Protein AF-A0A1I5KNR8-F1 (afdb_monomer)

Solvent-accessible surface area (backbone atoms only — not comparable to full-atom values): 3752 Å² total; per-residue (Å²): 134,90,77,74,53,73,66,56,48,50,54,52,48,52,52,36,53,52,30,52,51,49,31,54,52,4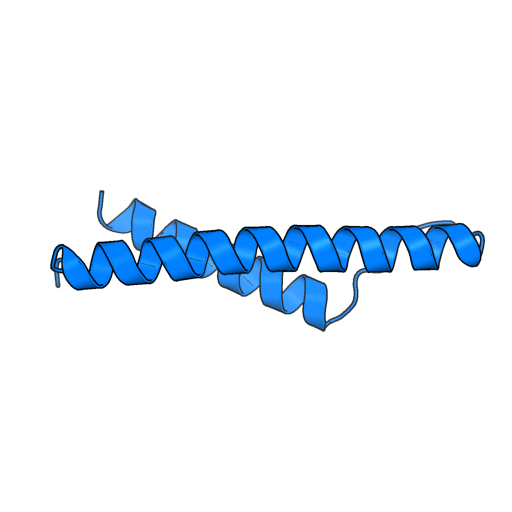4,48,53,49,31,45,50,52,23,60,77,66,68,46,97,60,69,70,74,47,76,65,38,54,49,34,45,55,50,33,53,53,45,50,53,58,56,58,79,71,110

Sequence (66 aa):
MVEFDADTRRELQKAADALAEAVRHHRAHDESNAARHLASAVRYSPLTSSLEAAAETLGRLLERKA

Radius of gyration: 15.38 Å; Cα contacts (8 Å, |Δi|>4): 38; chains: 1; bounding box: 36×17×39 Å

Foldseek 3Di:
DDADDPVRLVVLVVVLVVLVVVLVVQQVVQVVVCVVVVNPDRDRDPVSVVSVVVNVVSVCVNVVRD

Secondary structure (DSSP, 8-state):
-PPPPHHHHHHHHHHHHHHHHHHHHHHHHHHHHHHHTT-SS----HHHHHHHHHHHHHHHHHHTT-

pLDDT: mean 92.18, std 10.32, range [52.0, 98.06]

Organism: NCBI:txid455193

Nearest PDB structures (foldseek):
  1wnc-assembly2_C  TM=5.528E-01  e=3.757E+00  Severe acute respiratory syndrome-related coronavirus
  4jq5-assembly3_K  TM=5.127E-01  e=8.151E+00  Homo sapiens
  2osz-assembly2_D  TM=5.382E-01  e=9.274E+00  Rattus norvegicus

Mean predicted aligned error: 4.19 Å

Structure (mmCIF, N/CA/C/O backbone):
data_AF-A0A1I5KNR8-F1
#
_entry.id   AF-A0A1I5KNR8-F1
#
loop_
_atom_site.group_PDB
_atom_site.id
_atom_site.type_symbol
_atom_site.label_atom_id
_atom_site.label_alt_id
_atom_site.label_comp_id
_atom_site.label_asym_id
_atom_site.label_entity_id
_atom_site.label_seq_id
_atom_site.pdbx_PDB_ins_code
_atom_site.Cartn_x
_atom_site.Cartn_y
_atom_site.Cartn_z
_atom_site.occupancy
_atom_site.B_iso_or_equiv
_atom_site.auth_seq_id
_atom_site.auth_comp_id
_atom_site.auth_asym_id
_atom_site.auth_atom_id
_atom_site.pdbx_PDB_model_num
ATOM 1 N N . MET A 1 1 ? -14.786 -10.469 22.055 1.00 53.09 1 MET A N 1
ATOM 2 C CA . MET A 1 1 ? -14.309 -9.967 20.748 1.00 53.09 1 MET A CA 1
ATOM 3 C C . MET A 1 1 ? -14.449 -8.454 20.793 1.00 53.09 1 MET A C 1
ATOM 5 O O . MET A 1 1 ? -15.564 -8.006 20.980 1.00 53.09 1 MET A O 1
ATOM 9 N N . VAL A 1 2 ? -13.353 -7.686 20.760 1.00 63.69 2 VAL A N 1
ATOM 10 C CA . VAL A 1 2 ? -13.417 -6.213 20.888 1.00 63.69 2 VAL A CA 1
ATOM 11 C C . VAL A 1 2 ? -13.891 -5.626 19.558 1.00 63.69 2 VAL A C 1
ATOM 13 O O . VAL A 1 2 ? -13.290 -5.918 18.521 1.00 63.69 2 VAL A O 1
ATOM 16 N N . GLU A 1 3 ? -14.999 -4.897 19.576 1.00 75.56 3 GLU A N 1
ATOM 17 C CA . GLU A 1 3 ? -15.506 -4.112 18.451 1.00 75.56 3 GLU A CA 1
ATOM 18 C C . GLU A 1 3 ? -14.824 -2.741 18.496 1.00 75.56 3 GLU A C 1
ATOM 20 O O . GLU A 1 3 ? -14.646 -2.182 19.579 1.00 75.56 3 GLU A O 1
ATOM 25 N N . PHE A 1 4 ? -14.351 -2.245 17.353 1.00 80.69 4 PHE A N 1
ATOM 26 C CA . PHE A 1 4 ? -13.771 -0.907 17.309 1.00 80.69 4 PHE A CA 1
ATOM 27 C C . PHE A 1 4 ? -14.900 0.108 17.397 1.00 80.69 4 PHE A C 1
ATOM 29 O O . PHE A 1 4 ? -15.875 0.005 16.653 1.00 80.69 4 PHE A O 1
ATOM 36 N N . ASP A 1 5 ? -14.756 1.096 18.275 1.00 89.94 5 ASP A N 1
ATOM 37 C CA . ASP A 1 5 ? -15.642 2.250 18.235 1.00 89.94 5 ASP A CA 1
ATOM 38 C C . ASP A 1 5 ? -15.502 2.998 16.894 1.00 89.94 5 ASP A C 1
ATOM 40 O O . ASP A 1 5 ? -14.565 2.792 16.109 1.00 89.94 5 ASP A O 1
ATOM 44 N N . ALA A 1 6 ? -16.484 3.852 16.605 1.00 88.44 6 ALA A N 1
ATOM 45 C CA . ALA A 1 6 ? -16.556 4.570 15.337 1.00 88.44 6 ALA A CA 1
ATOM 46 C C . ALA A 1 6 ? -15.321 5.454 15.085 1.00 88.44 6 ALA A C 1
ATOM 48 O O . ALA A 1 6 ? -14.890 5.589 13.937 1.00 88.44 6 ALA A O 1
ATOM 49 N N . ASP A 1 7 ? -14.728 6.015 16.142 1.00 92.94 7 ASP A N 1
ATOM 50 C CA . ASP A 1 7 ? -13.518 6.829 16.043 1.00 92.94 7 ASP A CA 1
ATOM 51 C C . ASP A 1 7 ? -12.312 5.972 15.653 1.00 92.94 7 ASP A C 1
ATOM 53 O O . ASP A 1 7 ? -11.615 6.290 14.690 1.00 92.94 7 ASP A O 1
ATOM 57 N N . THR A 1 8 ? -12.118 4.835 16.316 1.00 91.38 8 THR A N 1
ATOM 58 C CA . THR A 1 8 ? -11.059 3.869 16.018 1.00 91.38 8 THR A CA 1
ATOM 59 C C . THR A 1 8 ? -11.185 3.353 14.590 1.00 91.38 8 THR A C 1
ATOM 61 O O . THR A 1 8 ? -10.198 3.320 13.855 1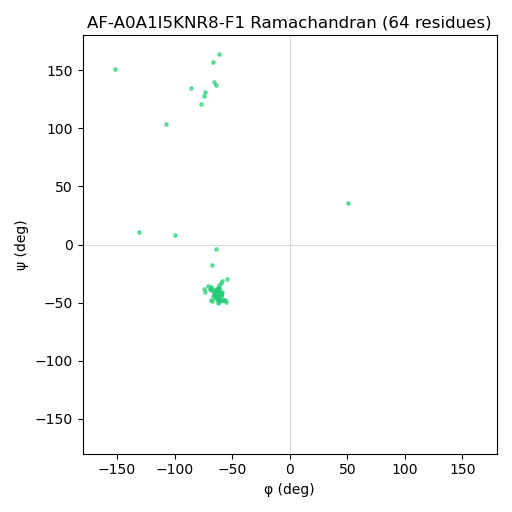.00 91.38 8 THR A O 1
ATOM 64 N N . ARG A 1 9 ? -12.400 3.008 14.146 1.00 91.31 9 ARG A N 1
ATOM 65 C CA . ARG A 1 9 ? -12.637 2.581 12.760 1.00 91.31 9 ARG A CA 1
ATOM 66 C C . ARG A 1 9 ? -12.290 3.688 11.762 1.00 91.31 9 ARG A C 1
ATOM 68 O O . ARG A 1 9 ? -11.657 3.405 10.748 1.00 91.31 9 ARG A O 1
ATOM 75 N N . ARG A 1 10 ? -12.664 4.941 12.045 1.00 93.88 10 ARG A N 1
ATOM 76 C CA . ARG A 1 10 ? -12.342 6.090 11.184 1.00 93.88 10 ARG A CA 1
ATOM 77 C C . ARG A 1 10 ? -10.835 6.315 11.084 1.00 93.88 10 ARG A C 1
ATOM 79 O O . ARG A 1 10 ? -10.333 6.533 9.986 1.00 93.88 10 ARG A O 1
ATOM 86 N N . GLU A 1 11 ? -10.113 6.270 12.199 1.00 95.44 11 GLU A N 1
ATOM 87 C CA . GLU A 1 11 ? -8.658 6.463 12.183 1.00 95.44 11 GLU A CA 1
ATOM 88 C C . GLU A 1 11 ? -7.932 5.300 11.489 1.00 95.44 11 GLU A C 1
ATOM 90 O O . GLU A 1 11 ? -6.994 5.536 10.728 1.00 95.44 11 GLU A O 1
ATOM 95 N N . LEU A 1 12 ? -8.410 4.060 11.646 1.00 93.25 12 LEU A N 1
ATOM 96 C CA . LEU A 1 12 ? -7.902 2.914 10.885 1.00 93.25 12 LEU A CA 1
ATOM 97 C C . LEU A 1 12 ? -8.149 3.061 9.380 1.00 93.25 12 LEU A C 1
ATOM 99 O O . LEU A 1 12 ? -7.258 2.747 8.595 1.00 93.25 12 LEU A O 1
ATOM 103 N N . GLN A 1 13 ? -9.315 3.573 8.972 1.00 94.62 13 GLN A N 1
ATOM 104 C CA . GLN A 1 13 ? -9.597 3.838 7.561 1.00 94.62 13 GLN A CA 1
ATOM 105 C C . GLN A 1 13 ? -8.641 4.891 6.990 1.00 94.62 13 GLN A C 1
ATOM 107 O O . GLN A 1 13 ? -8.036 4.659 5.950 1.00 94.62 13 GLN A O 1
ATOM 112 N N . LYS A 1 14 ? -8.417 6.004 7.701 1.00 96.88 14 LYS A N 1
ATOM 113 C CA . LYS A 1 14 ? -7.445 7.027 7.275 1.00 96.88 14 LYS A CA 1
ATOM 114 C C . LYS A 1 14 ? -6.034 6.456 7.128 1.00 96.88 14 LYS A C 1
ATOM 116 O O . LYS A 1 14 ? -5.326 6.799 6.186 1.00 96.88 14 LYS A O 1
ATOM 121 N N . ALA A 1 15 ? -5.619 5.595 8.058 1.00 96.44 15 ALA A N 1
ATOM 122 C CA . ALA A 1 15 ? -4.323 4.929 7.985 1.00 96.44 15 ALA A CA 1
ATOM 123 C C . ALA A 1 15 ? -4.238 3.977 6.779 1.00 96.44 15 ALA A C 1
ATOM 125 O O . ALA A 1 15 ? -3.206 3.937 6.111 1.00 96.44 15 ALA A O 1
ATOM 126 N N . ALA A 1 16 ? -5.318 3.251 6.476 1.00 95.88 16 ALA A N 1
ATOM 127 C CA . ALA A 1 16 ? -5.400 2.382 5.305 1.00 95.88 16 ALA A CA 1
ATOM 128 C C . ALA A 1 16 ? -5.305 3.185 4.000 1.00 95.88 16 ALA A C 1
ATOM 130 O O . ALA A 1 16 ? -4.521 2.823 3.123 1.00 95.88 16 ALA A O 1
ATOM 131 N N . ASP A 1 17 ? -6.019 4.308 3.906 1.00 96.38 17 ASP A N 1
ATOM 132 C CA . ASP A 1 17 ? -5.978 5.197 2.742 1.00 96.38 17 ASP A CA 1
ATOM 133 C C . ASP A 1 17 ? -4.566 5.779 2.545 1.00 96.38 17 ASP A C 1
ATOM 135 O O . ASP A 1 17 ? -4.019 5.755 1.442 1.00 96.38 17 ASP A O 1
ATOM 139 N N . ALA A 1 18 ? -3.925 6.230 3.629 1.00 97.81 18 ALA A N 1
ATOM 140 C CA . ALA A 1 18 ? -2.556 6.742 3.588 1.00 97.81 18 ALA A CA 1
ATOM 141 C C . ALA A 1 18 ? -1.540 5.671 3.155 1.00 97.81 18 ALA A C 1
ATOM 143 O O . ALA A 1 18 ? -0.624 5.959 2.383 1.00 97.81 18 ALA A O 1
ATOM 144 N N . LEU A 1 19 ? -1.702 4.429 3.620 1.00 97.12 19 LEU A N 1
ATOM 145 C CA . LEU A 1 19 ? -0.845 3.317 3.211 1.00 97.12 19 LEU A CA 1
ATOM 146 C C . LEU A 1 19 ? -1.061 2.929 1.748 1.00 97.12 19 LEU A C 1
ATOM 148 O O . LEU A 1 19 ? -0.080 2.679 1.051 1.00 97.12 19 LEU A O 1
ATOM 152 N N . ALA A 1 20 ? -2.301 2.932 1.257 1.00 96.06 20 ALA A N 1
ATOM 153 C CA . ALA A 1 20 ? -2.590 2.682 -0.153 1.00 96.06 20 ALA A CA 1
ATOM 154 C C . ALA A 1 20 ? -1.897 3.716 -1.058 1.00 96.06 20 ALA A C 1
ATOM 156 O O . ALA A 1 20 ? -1.267 3.362 -2.059 1.00 96.06 20 ALA A O 1
ATOM 157 N N . GLU A 1 21 ? -1.941 4.987 -0.660 1.00 97.56 21 GLU A N 1
ATOM 158 C CA . GLU A 1 21 ? -1.249 6.069 -1.355 1.00 97.56 21 GLU A CA 1
ATOM 159 C C . GLU A 1 21 ? 0.277 5.926 -1.309 1.00 97.56 21 GLU A C 1
ATOM 161 O O . GLU A 1 21 ? 0.949 6.079 -2.334 1.00 97.56 21 GLU A O 1
ATOM 166 N N . ALA A 1 22 ? 0.832 5.552 -0.155 1.00 97.62 22 ALA A N 1
ATOM 167 C CA . ALA A 1 22 ? 2.260 5.292 -0.011 1.00 97.62 22 ALA A CA 1
ATOM 168 C C . ALA A 1 22 ? 2.725 4.124 -0.901 1.00 97.62 22 ALA A C 1
ATOM 170 O O . ALA A 1 22 ? 3.724 4.259 -1.608 1.00 97.62 22 ALA A O 1
ATOM 171 N N . VAL A 1 23 ? 1.988 3.006 -0.932 1.00 98.00 23 VAL A N 1
ATOM 172 C CA . VAL A 1 23 ? 2.282 1.864 -1.819 1.00 98.00 23 VAL A CA 1
ATOM 173 C C . VAL A 1 23 ? 2.288 2.312 -3.277 1.00 98.00 23 VAL A C 1
ATOM 175 O O . VAL A 1 23 ? 3.239 2.026 -4.003 1.00 98.00 23 VAL A O 1
ATOM 178 N N . ARG A 1 24 ? 1.262 3.057 -3.708 1.00 97.81 24 ARG A N 1
ATOM 179 C CA . ARG A 1 24 ? 1.164 3.567 -5.082 1.00 97.81 24 ARG A CA 1
ATOM 180 C C . ARG A 1 24 ? 2.364 4.438 -5.449 1.00 97.81 24 ARG A C 1
ATOM 182 O O . ARG A 1 24 ? 2.960 4.241 -6.507 1.00 97.81 24 ARG A O 1
ATOM 189 N N . HIS A 1 25 ? 2.730 5.374 -4.576 1.00 98.06 25 HIS A N 1
ATOM 190 C CA . HIS A 1 25 ? 3.865 6.26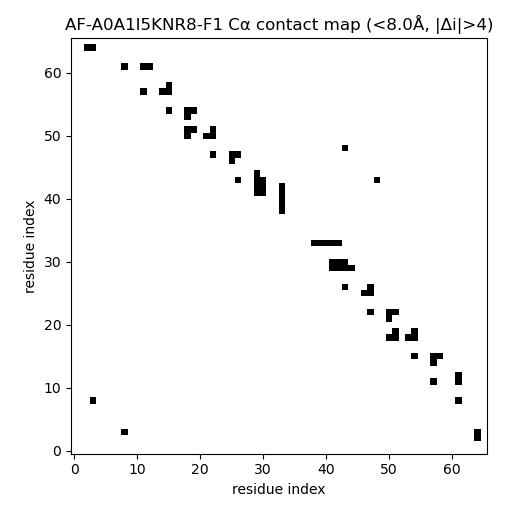3 -4.798 1.00 98.06 25 HIS A CA 1
ATOM 191 C C . HIS A 1 25 ? 5.187 5.492 -4.902 1.00 98.06 25 HIS A C 1
ATOM 193 O O . HIS A 1 25 ? 5.949 5.687 -5.850 1.00 98.06 25 HIS A O 1
ATOM 199 N N . HIS A 1 26 ? 5.448 4.587 -3.958 1.00 98.00 26 HIS A N 1
ATOM 200 C CA . HIS A 1 26 ? 6.706 3.846 -3.911 1.00 98.00 26 HIS A CA 1
ATOM 201 C C . HIS A 1 26 ? 6.838 2.815 -5.035 1.00 98.00 26 HIS A C 1
ATOM 203 O O . HIS A 1 26 ? 7.922 2.680 -5.599 1.00 98.00 26 HIS A O 1
ATOM 209 N N . ARG A 1 27 ? 5.743 2.162 -5.447 1.00 97.88 27 ARG A N 1
ATOM 210 C CA . ARG A 1 27 ? 5.745 1.311 -6.645 1.00 97.88 27 ARG A CA 1
ATOM 211 C C . ARG A 1 27 ? 6.099 2.103 -7.897 1.00 97.88 27 ARG A C 1
ATOM 213 O O . ARG A 1 27 ? 7.004 1.702 -8.620 1.00 97.88 27 ARG A O 1
ATOM 220 N N . ALA A 1 28 ? 5.457 3.253 -8.108 1.00 98.00 28 ALA A N 1
ATOM 221 C CA . ALA A 1 28 ? 5.742 4.109 -9.258 1.00 98.00 28 ALA A CA 1
ATOM 222 C C . ALA A 1 28 ? 7.199 4.605 -9.261 1.00 98.00 28 ALA A C 1
ATOM 224 O O . ALA A 1 28 ? 7.834 4.689 -10.314 1.00 98.00 28 ALA A O 1
ATOM 225 N N . HIS A 1 29 ? 7.751 4.906 -8.083 1.00 97.25 29 HIS A N 1
ATOM 226 C CA . HIS A 1 29 ? 9.164 5.240 -7.936 1.00 97.25 29 HIS A CA 1
ATOM 227 C C . HIS A 1 29 ? 10.078 4.071 -8.346 1.00 97.25 29 HIS A C 1
ATOM 229 O O . HIS A 1 29 ? 10.990 4.262 -9.152 1.00 97.25 29 HIS A O 1
ATOM 235 N N . ASP A 1 30 ? 9.830 2.863 -7.833 1.00 97.81 30 ASP A N 1
ATOM 236 C CA . ASP A 1 30 ? 10.632 1.672 -8.141 1.00 97.81 30 ASP A CA 1
ATOM 237 C C . ASP A 1 30 ? 10.532 1.278 -9.625 1.00 97.81 30 ASP A C 1
ATOM 239 O O . ASP A 1 30 ? 11.535 0.925 -10.249 1.00 97.81 30 ASP A O 1
ATOM 243 N N . GLU A 1 31 ? 9.346 1.406 -10.220 1.00 97.81 31 GLU A N 1
ATOM 244 C CA . GLU A 1 31 ? 9.091 1.198 -11.649 1.00 97.81 31 GLU A CA 1
ATOM 245 C C . GLU A 1 31 ? 9.836 2.218 -12.514 1.00 97.81 31 GLU A C 1
ATOM 247 O O . GLU A 1 31 ? 10.509 1.847 -13.477 1.00 97.81 31 GLU A O 1
ATOM 252 N N . SER A 1 32 ? 9.781 3.500 -12.142 1.00 97.31 32 SER A N 1
ATOM 253 C CA . SER A 1 32 ? 10.537 4.566 -12.806 1.00 97.31 32 SER A CA 1
ATOM 254 C C . SER A 1 32 ? 12.042 4.309 -12.733 1.00 97.31 32 SER A C 1
ATOM 256 O O . SER A 1 32 ? 12.753 4.446 -13.730 1.00 97.31 32 SER A O 1
ATOM 258 N N . ASN A 1 33 ? 12.540 3.863 -11.578 1.00 97.00 33 ASN A N 1
ATOM 259 C CA . ASN A 1 33 ? 13.942 3.506 -11.403 1.00 97.00 33 ASN A CA 1
ATOM 260 C C . ASN A 1 33 ? 14.343 2.316 -12.295 1.00 97.00 33 ASN A C 1
ATOM 262 O O . ASN A 1 33 ? 15.347 2.378 -13.004 1.00 97.00 33 ASN A O 1
ATOM 266 N N . ALA A 1 34 ? 13.527 1.260 -12.331 1.00 97.31 34 ALA A N 1
ATOM 267 C CA . ALA A 1 34 ? 13.751 0.105 -13.199 1.00 97.31 34 ALA A CA 1
ATOM 268 C C . ALA A 1 34 ? 13.776 0.498 -14.686 1.00 97.31 34 ALA A C 1
ATOM 270 O O . ALA A 1 34 ? 14.681 0.083 -15.413 1.00 9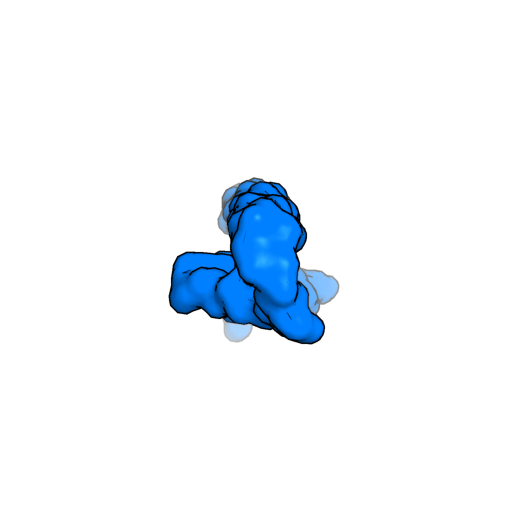7.31 34 ALA A O 1
ATOM 271 N N . ALA A 1 35 ? 12.843 1.353 -15.120 1.00 97.31 35 ALA A N 1
ATOM 272 C CA . ALA A 1 35 ? 12.785 1.869 -16.486 1.00 97.31 35 ALA A CA 1
ATOM 273 C C . ALA A 1 35 ? 14.025 2.703 -16.843 1.00 97.31 35 ALA A C 1
ATOM 275 O O . ALA A 1 35 ? 14.62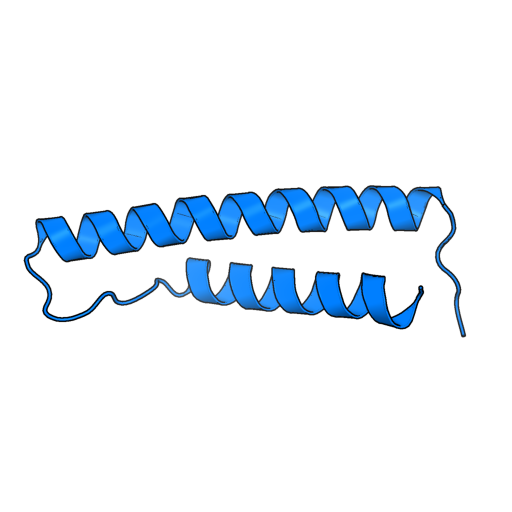9 2.492 -17.895 1.00 97.31 35 ALA A O 1
ATOM 276 N N . ARG A 1 36 ? 14.461 3.602 -15.948 1.00 97.44 36 ARG A N 1
ATOM 277 C CA . ARG A 1 36 ? 15.677 4.419 -16.129 1.00 97.44 36 ARG A CA 1
ATOM 278 C C . ARG A 1 36 ? 16.940 3.579 -16.307 1.00 97.44 36 ARG A C 1
ATOM 280 O O . ARG A 1 36 ? 17.856 4.008 -17.003 1.00 97.44 36 ARG A O 1
ATOM 287 N N . HIS A 1 37 ? 16.990 2.407 -15.683 1.00 96.62 37 HIS A N 1
ATOM 288 C CA . HIS A 1 37 ? 18.131 1.497 -15.745 1.00 96.62 37 HIS A CA 1
ATOM 289 C C . HIS A 1 37 ? 17.953 0.341 -16.738 1.00 96.62 37 HIS A C 1
ATOM 291 O O . HIS A 1 37 ? 18.797 -0.552 -16.765 1.00 96.62 37 HIS A O 1
ATOM 297 N N . LEU A 1 38 ? 16.890 0.354 -17.558 1.00 96.06 38 LEU A N 1
ATOM 298 C CA . LEU A 1 38 ? 16.567 -0.708 -18.523 1.00 96.06 38 LEU A CA 1
ATOM 299 C C . LEU A 1 38 ? 16.581 -2.108 -17.886 1.00 96.06 38 LEU A C 1
ATOM 301 O O . LEU A 1 38 ? 17.012 -3.089 -18.494 1.00 96.06 38 LEU A O 1
ATOM 305 N N . ALA A 1 39 ? 16.141 -2.195 -16.631 1.00 96.44 39 ALA A N 1
ATOM 306 C CA . ALA A 1 39 ? 16.095 -3.456 -15.916 1.00 96.44 39 ALA A CA 1
ATOM 307 C C . ALA A 1 39 ? 15.067 -4.390 -16.571 1.00 96.44 39 ALA A C 1
ATOM 309 O O . ALA A 1 39 ? 13.972 -3.971 -16.940 1.00 96.44 39 ALA A O 1
ATOM 310 N N . SER A 1 40 ? 15.394 -5.680 -16.668 1.00 94.81 40 SER A N 1
ATOM 311 C CA . SER A 1 40 ? 14.487 -6.698 -17.215 1.00 94.81 40 SER A CA 1
ATOM 312 C C . SER A 1 40 ? 13.252 -6.952 -16.344 1.00 94.81 40 SER A C 1
ATOM 314 O O . SER A 1 40 ? 12.274 -7.525 -16.816 1.00 94.81 40 SER A O 1
ATOM 316 N N . ALA A 1 41 ? 13.298 -6.543 -15.075 1.00 95.31 41 ALA A N 1
ATOM 317 C CA . ALA A 1 41 ? 12.195 -6.626 -14.133 1.00 95.31 41 ALA A CA 1
ATOM 318 C C . ALA A 1 41 ? 12.301 -5.518 -13.081 1.00 95.31 41 ALA A C 1
ATOM 320 O O . ALA A 1 41 ? 13.401 -5.099 -12.705 1.00 95.31 41 ALA A O 1
ATOM 321 N N . VAL A 1 42 ? 11.150 -5.095 -12.561 1.00 96.44 42 VAL A N 1
ATOM 322 C CA . VAL A 1 42 ? 11.070 -4.185 -11.417 1.00 96.44 42 VAL A CA 1
ATOM 323 C C . VAL A 1 42 ? 11.413 -4.964 -10.153 1.00 96.44 42 VAL A C 1
ATOM 325 O O . VAL A 1 42 ? 10.842 -6.020 -9.883 1.00 96.44 42 VAL A O 1
ATOM 328 N N . ARG A 1 43 ? 12.354 -4.442 -9.366 1.00 95.75 43 ARG A N 1
ATOM 329 C CA . ARG A 1 43 ? 12.636 -4.946 -8.022 1.00 95.75 43 ARG A CA 1
ATOM 330 C C . ARG A 1 43 ? 12.115 -3.936 -7.019 1.00 95.75 43 ARG A C 1
ATOM 332 O O . ARG A 1 43 ? 12.745 -2.902 -6.819 1.00 95.75 43 ARG A O 1
ATOM 339 N N . TYR A 1 44 ? 10.974 -4.252 -6.415 1.00 95.31 44 TYR A N 1
ATOM 340 C CA . TYR A 1 44 ? 10.405 -3.416 -5.369 1.00 95.31 44 TYR A CA 1
ATOM 341 C C . TYR A 1 44 ? 11.329 -3.367 -4.155 1.00 95.31 44 TYR A C 1
ATOM 343 O O . TYR A 1 44 ? 11.926 -4.371 -3.750 1.00 95.31 44 TYR A O 1
ATOM 351 N N . SER A 1 45 ? 11.477 -2.167 -3.606 1.00 96.12 45 SER A N 1
ATOM 352 C CA . SER A 1 45 ? 12.323 -1.929 -2.448 1.00 96.12 45 SER A CA 1
ATOM 353 C C . SER A 1 45 ? 11.766 -2.628 -1.195 1.00 96.12 45 SER A C 1
ATOM 355 O O . SER A 1 45 ? 10.557 -2.854 -1.094 1.00 96.12 45 SER A O 1
ATOM 357 N N . PRO A 1 46 ? 12.607 -2.913 -0.181 1.00 97.62 46 PRO A N 1
ATOM 358 C CA . PRO A 1 46 ? 12.128 -3.411 1.111 1.00 97.62 46 PRO A CA 1
ATOM 359 C C . PRO A 1 46 ? 11.063 -2.511 1.757 1.00 97.62 46 PRO A C 1
ATOM 361 O O . PRO A 1 46 ? 10.190 -2.999 2.475 1.00 97.62 46 PRO A O 1
ATOM 364 N N . LEU A 1 47 ? 11.118 -1.201 1.486 1.00 96.56 47 LEU A N 1
ATOM 365 C CA . LEU A 1 47 ? 10.116 -0.244 1.944 1.00 96.56 47 LEU A CA 1
ATOM 366 C C . LEU A 1 47 ? 8.769 -0.485 1.257 1.00 96.56 47 LEU A C 1
ATOM 368 O O . LEU A 1 47 ? 7.762 -0.600 1.948 1.00 96.56 47 LEU A O 1
ATOM 372 N N . THR A 1 48 ? 8.755 -0.634 -0.069 1.00 97.00 48 THR A N 1
ATOM 373 C CA . THR A 1 48 ? 7.543 -0.944 -0.844 1.00 97.00 48 THR A CA 1
ATOM 374 C C . THR A 1 48 ? 6.888 -2.228 -0.334 1.00 97.00 48 THR A C 1
ATOM 376 O O . THR A 1 48 ? 5.705 -2.219 0.002 1.00 97.00 48 THR A O 1
ATOM 379 N N . SER A 1 49 ? 7.668 -3.297 -0.139 1.00 96.81 49 SER A N 1
ATOM 380 C CA . SER A 1 49 ? 7.159 -4.559 0.418 1.00 96.81 49 SER A CA 1
ATOM 381 C C . SER A 1 49 ? 6.598 -4.406 1.837 1.00 96.81 49 SER A C 1
ATOM 383 O O . SER A 1 49 ? 5.591 -5.022 2.183 1.00 96.81 49 SER A O 1
ATOM 385 N N . SER A 1 50 ? 7.223 -3.572 2.675 1.00 97.81 50 SER A N 1
ATOM 386 C CA . SER A 1 50 ? 6.743 -3.319 4.041 1.00 97.81 50 SER A CA 1
ATOM 387 C C . SER A 1 50 ? 5.427 -2.536 4.052 1.00 97.81 50 SER A C 1
ATOM 389 O O . SER A 1 50 ? 4.542 -2.832 4.854 1.00 97.81 50 SER A O 1
ATOM 391 N N . LEU A 1 51 ? 5.276 -1.563 3.147 1.00 97.75 51 LEU A N 1
ATOM 392 C CA . LEU A 1 51 ? 4.040 -0.796 2.990 1.00 97.75 51 LEU A CA 1
ATOM 393 C C . LEU A 1 51 ? 2.891 -1.687 2.503 1.00 97.75 51 LEU A C 1
ATOM 395 O O . LEU A 1 51 ? 1.782 -1.585 3.023 1.00 97.75 51 LEU A O 1
ATOM 399 N N . GLU A 1 52 ? 3.159 -2.600 1.567 1.00 96.12 52 GLU A N 1
ATOM 400 C CA . GLU A 1 52 ? 2.174 -3.577 1.086 1.00 96.12 52 GLU A CA 1
ATOM 401 C C . GLU A 1 52 ? 1.690 -4.503 2.204 1.00 96.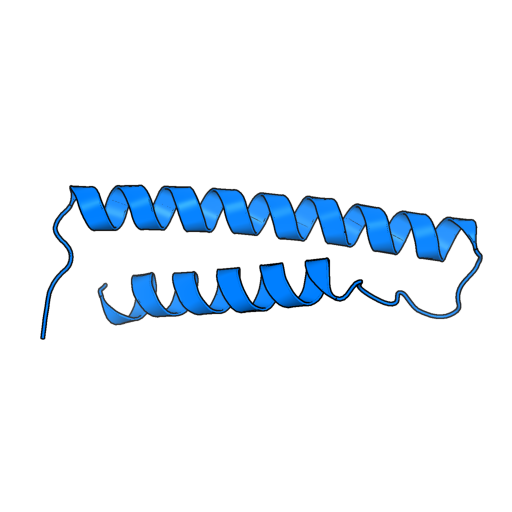12 52 GLU A C 1
ATOM 403 O O . GLU A 1 52 ? 0.484 -4.658 2.402 1.00 96.12 52 GLU A O 1
ATOM 408 N N . ALA A 1 53 ? 2.615 -5.059 2.991 1.00 97.00 53 ALA A N 1
ATOM 409 C CA . ALA A 1 53 ? 2.271 -5.917 4.121 1.00 97.0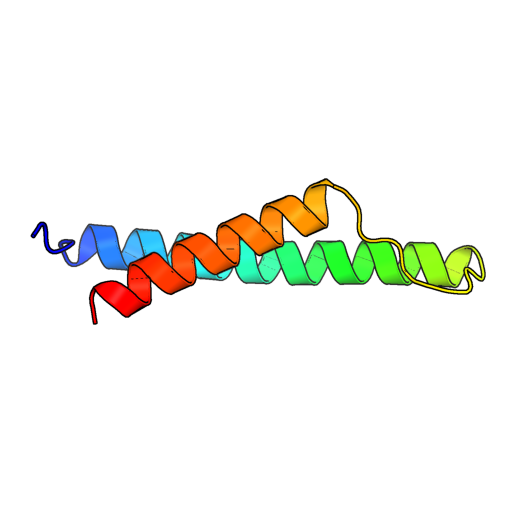0 53 ALA A CA 1
ATOM 410 C C . ALA A 1 53 ? 1.456 -5.169 5.194 1.00 97.00 53 ALA A C 1
ATOM 412 O O . ALA A 1 53 ? 0.524 -5.726 5.789 1.00 97.00 53 ALA A O 1
ATOM 413 N N . ALA A 1 54 ? 1.781 -3.896 5.441 1.00 96.69 54 ALA A N 1
ATOM 414 C CA . ALA A 1 54 ? 1.033 -3.050 6.365 1.00 96.69 54 ALA A CA 1
ATOM 415 C C . ALA A 1 54 ? -0.386 -2.756 5.847 1.00 96.69 54 ALA A C 1
ATOM 417 O O . ALA A 1 54 ? -1.349 -2.887 6.607 1.00 96.69 54 ALA A O 1
ATOM 418 N N . ALA A 1 55 ? -0.529 -2.434 4.557 1.00 95.50 55 ALA A N 1
ATOM 419 C CA . ALA A 1 55 ? -1.821 -2.208 3.913 1.00 95.50 55 ALA A CA 1
ATOM 420 C C . ALA A 1 55 ? -2.709 -3.464 3.959 1.00 95.50 55 ALA A C 1
ATOM 422 O O . ALA A 1 55 ? -3.871 -3.380 4.354 1.00 95.50 55 ALA A O 1
ATOM 423 N N . GLU A 1 56 ? -2.155 -4.644 3.654 1.00 94.56 56 GLU A N 1
ATOM 424 C CA . GLU A 1 56 ? -2.874 -5.924 3.749 1.00 94.56 56 GLU A CA 1
ATOM 425 C C . GLU A 1 56 ? -3.326 -6.214 5.189 1.00 94.56 56 GLU A C 1
ATOM 427 O O . GLU A 1 56 ? -4.435 -6.691 5.442 1.00 94.56 56 GLU A O 1
ATOM 432 N N . THR A 1 57 ? -2.473 -5.914 6.168 1.00 94.62 57 THR A N 1
ATOM 433 C CA . THR A 1 57 ? -2.798 -6.107 7.584 1.00 94.62 57 THR A CA 1
ATOM 434 C C . THR A 1 57 ? -3.943 -5.198 8.025 1.00 94.62 57 THR A C 1
ATOM 436 O O . THR A 1 57 ? -4.873 -5.679 8.675 1.00 94.62 57 THR A O 1
ATOM 439 N N . LEU A 1 58 ? -3.926 -3.916 7.644 1.00 92.81 58 LEU A N 1
ATOM 440 C CA . LEU A 1 58 ? -5.028 -2.998 7.941 1.00 92.81 58 LEU A CA 1
ATOM 441 C C . LEU A 1 58 ? -6.323 -3.382 7.223 1.00 92.81 58 LEU A C 1
ATOM 443 O O . LEU A 1 58 ? -7.376 -3.364 7.858 1.00 92.81 58 LEU A O 1
ATOM 447 N N . GLY A 1 59 ? -6.254 -3.791 5.953 1.00 91.19 59 GLY A N 1
ATOM 448 C CA . GLY A 1 59 ? -7.417 -4.282 5.209 1.00 91.19 59 GLY A CA 1
ATOM 449 C C . GLY A 1 59 ? -8.098 -5.442 5.937 1.00 91.19 59 GLY A C 1
ATOM 450 O O . GLY A 1 59 ? -9.282 -5.369 6.262 1.00 91.19 59 GLY A O 1
ATOM 451 N N . ARG A 1 60 ? -7.320 -6.451 6.352 1.00 90.69 60 ARG A N 1
ATOM 452 C CA . ARG A 1 60 ? -7.837 -7.583 7.140 1.00 90.69 60 ARG A CA 1
ATOM 453 C C . ARG A 1 60 ? -8.422 -7.167 8.490 1.00 90.69 60 ARG A C 1
ATOM 455 O O . ARG A 1 60 ? -9.371 -7.794 8.961 1.00 90.69 60 ARG A O 1
ATOM 462 N N . LEU A 1 61 ? -7.858 -6.153 9.147 1.00 89.38 61 LEU A N 1
ATOM 463 C CA . LEU A 1 61 ? -8.390 -5.636 10.412 1.00 89.38 61 LEU A CA 1
ATOM 464 C C . LEU A 1 61 ? -9.739 -4.931 10.226 1.00 89.38 61 LEU A C 1
ATOM 466 O O . LEU A 1 61 ? -10.607 -5.076 11.087 1.00 89.38 61 LEU A O 1
ATOM 470 N N . LEU A 1 62 ? -9.919 -4.212 9.117 1.00 88.44 62 LEU A N 1
ATOM 471 C CA . LEU A 1 62 ? -11.167 -3.530 8.768 1.00 88.44 62 LEU A CA 1
ATOM 472 C C . LEU A 1 62 ? -12.256 -4.512 8.297 1.00 88.44 62 LEU A C 1
ATOM 474 O O . LEU A 1 62 ? -13.417 -4.349 8.671 1.00 88.44 62 LEU A O 1
ATOM 478 N N . GLU A 1 63 ? -11.886 -5.552 7.540 1.00 85.94 63 GLU A N 1
ATOM 479 C CA . GLU A 1 63 ? -12.798 -6.587 7.021 1.00 85.94 63 GLU A CA 1
ATOM 480 C C . GLU A 1 63 ? -13.270 -7.574 8.093 1.00 85.94 63 GLU A C 1
ATOM 482 O O . GLU A 1 63 ? -14.450 -7.899 8.150 1.00 85.94 63 GLU A O 1
ATOM 487 N N . ARG A 1 64 ? -12.391 -8.021 9.006 1.00 71.62 64 ARG A N 1
ATOM 488 C CA . ARG A 1 64 ? -12.764 -8.933 10.116 1.00 71.62 64 ARG A CA 1
ATOM 489 C C . ARG A 1 64 ? -13.761 -8.327 11.114 1.00 71.62 64 ARG A C 1
ATOM 491 O O . ARG A 1 64 ? -14.114 -8.984 12.095 1.00 71.62 64 ARG A O 1
ATOM 498 N N . LYS A 1 65 ? -14.110 -7.056 10.938 1.00 58.19 65 LYS A N 1
ATOM 499 C CA . LYS A 1 65 ? -14.904 -6.234 11.854 1.00 58.19 65 LYS A CA 1
ATOM 500 C C . LYS A 1 65 ? -16.044 -5.504 11.133 1.00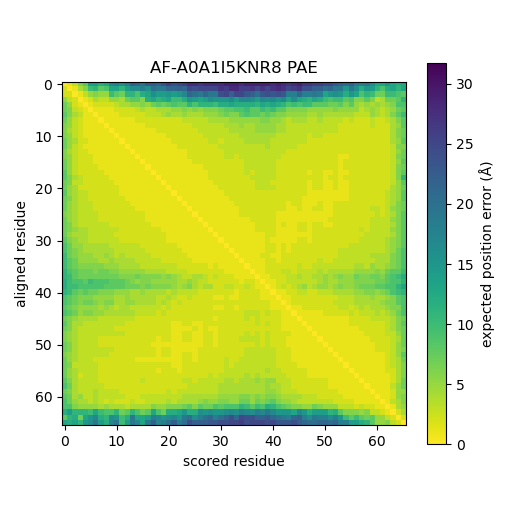 58.19 65 LYS A C 1
ATOM 502 O O . LYS A 1 65 ? -16.596 -4.567 11.706 1.00 58.19 65 LYS A O 1
ATOM 507 N N . ALA A 1 66 ? -16.319 -5.850 9.875 1.00 52.00 66 ALA A N 1
ATOM 508 C CA . ALA A 1 66 ? -17.529 -5.473 9.146 1.00 52.00 66 ALA A CA 1
ATOM 509 C C . ALA A 1 66 ? -18.570 -6.593 9.286 1.00 52.00 66 ALA A C 1
ATOM 5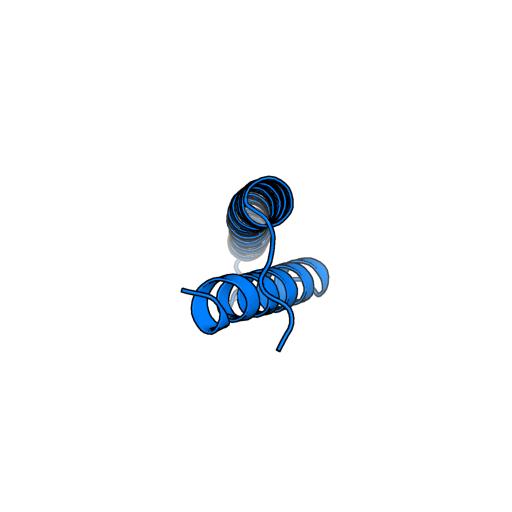11 O O . ALA A 1 66 ? -19.770 -6.253 9.302 1.00 52.00 66 ALA A O 1
#